Protein AF-A0A815LJB9-F1 (afdb_monomer_lite)

Organism: NCBI:txid392033

Sequence (176 aa):
MLHWKLVLTTIIFSIFFIPSNINAQNEKNELIEKLIKEARELNLKIDESNIVTRSIIGDGDGDGDVAAVPLITDSILNVTSEAIKKGEVYTSFQCMKTKNFNRCYRVRVTGVLETKKGLDVSLIDKDNRVIANSEMVPRGGKQIACGLTIIIGGPVRVFVDGVYIGTYDIVIMCIH

pLDDT: mean 75.59, std 17.25, range [34.06, 95.75]

Secondary structure (DSSP, 8-state):
------------------SHHHHHHHHHHHHHHHHHHHHHHTT----GGG-EEEEE--SSS-SEEEEEEES--SSEEEE-HHHHHHT--EEEEEEEESSS-EEEEEEEEEEE-TTSS-EEEEEE-TTS-EEEEEEEPPTTS-PPP-SEE---SS-EEEEETTEEEEEE---EE---

Foldseek 3Di:
DDDDDDDDPPPPPDPPPDDPPVVVVVQQVVQLVQQVVVCVVVVQDFDSVLWDKDWWPADPQHIWMKIKTFSDPDLEAEEEPVCLCVQNAWTMKMAIDTNVGGAIWTKTFNAQDPVLQWTKIFTAGPVRDTQDIFIFGAPPDDADDHGAWDARSDWHFYDYPNHTSHTGGTHGGHDD

Radius of gyration: 22.54 Å; chains: 1; bounding box: 75×59×59 Å

Structure (mmCIF, N/CA/C/O backbone):
data_AF-A0A815LJB9-F1
#
_entry.id   AF-A0A815LJB9-F1
#
loop_
_atom_site.group_PDB
_atom_site.id
_atom_site.type_symbol
_atom_site.label_atom_id
_atom_site.label_alt_id
_atom_site.label_comp_id
_atom_site.label_asym_id
_atom_site.label_entity_id
_atom_site.label_seq_id
_atom_site.pdbx_PDB_ins_code
_atom_site.Cartn_x
_atom_site.Cartn_y
_atom_site.Cartn_z
_atom_site.occupancy
_atom_site.B_iso_or_equiv
_atom_site.auth_seq_id
_atom_site.auth_comp_id
_atom_site.auth_asym_id
_atom_site.auth_atom_id
_atom_site.pdbx_PDB_model_num
ATOM 1 N N . MET A 1 1 ? 54.842 -45.120 -42.593 1.00 40.38 1 MET A N 1
ATOM 2 C CA . MET A 1 1 ? 54.916 -44.124 -41.501 1.00 40.38 1 MET A CA 1
ATOM 3 C C . MET A 1 1 ? 53.584 -43.396 -41.454 1.00 40.38 1 MET A C 1
ATOM 5 O O . MET A 1 1 ? 53.289 -42.621 -42.350 1.00 40.38 1 MET A O 1
ATOM 9 N N . LEU A 1 2 ? 52.736 -43.768 -40.494 1.00 34.06 2 LEU A N 1
ATOM 10 C CA . LEU A 1 2 ? 51.372 -43.263 -40.330 1.00 34.06 2 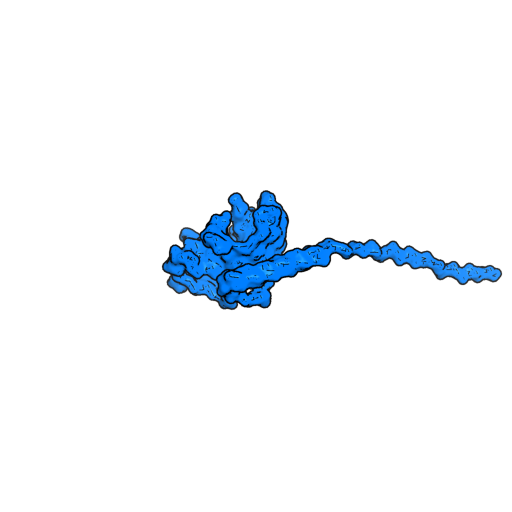LEU A CA 1
ATOM 11 C C . LEU A 1 2 ? 51.435 -41.989 -39.474 1.00 34.06 2 LEU A C 1
ATOM 13 O O . LEU A 1 2 ? 51.786 -42.058 -38.298 1.00 34.06 2 LEU A O 1
ATOM 17 N N . HIS A 1 3 ? 51.144 -40.826 -40.052 1.00 38.59 3 HIS A N 1
ATOM 18 C CA . HIS A 1 3 ? 51.026 -39.587 -39.288 1.00 38.59 3 HIS A CA 1
ATOM 19 C C . HIS A 1 3 ? 49.618 -39.465 -38.703 1.00 38.59 3 HIS A C 1
ATOM 21 O O . HIS A 1 3 ? 48.675 -39.049 -39.366 1.00 38.59 3 HIS A O 1
ATOM 27 N N . TRP A 1 4 ? 49.498 -39.813 -37.424 1.00 39.41 4 TRP A N 1
ATOM 28 C CA . TRP A 1 4 ? 48.447 -39.302 -36.554 1.00 39.41 4 TRP A CA 1
ATOM 29 C C . TRP A 1 4 ? 48.706 -37.821 -36.268 1.00 39.41 4 TRP A C 1
ATOM 31 O O . TRP A 1 4 ? 49.656 -37.488 -35.562 1.00 39.41 4 TRP A O 1
ATOM 41 N N . LYS A 1 5 ? 47.841 -36.938 -36.768 1.00 41.03 5 LYS A N 1
ATOM 42 C CA . LYS A 1 5 ? 47.537 -35.655 -36.119 1.00 41.03 5 LYS A CA 1
ATOM 43 C C . LYS A 1 5 ? 46.043 -35.398 -36.234 1.00 41.03 5 LYS A C 1
ATOM 45 O O . LYS A 1 5 ? 45.545 -34.859 -37.213 1.00 41.03 5 LYS A O 1
ATOM 50 N N . LEU A 1 6 ? 45.353 -35.861 -35.204 1.00 41.53 6 LEU A N 1
ATOM 51 C CA . LEU A 1 6 ? 43.941 -35.661 -34.949 1.00 41.53 6 LEU A CA 1
ATOM 52 C C . LEU A 1 6 ? 43.849 -34.452 -34.016 1.00 41.53 6 LEU A C 1
ATOM 54 O O . LEU A 1 6 ? 43.982 -34.602 -32.809 1.00 41.53 6 LEU A O 1
ATOM 58 N N . VAL A 1 7 ? 43.735 -33.245 -34.571 1.00 46.88 7 VAL A N 1
ATOM 59 C CA . VAL A 1 7 ? 43.431 -32.037 -33.790 1.00 46.88 7 VAL A CA 1
ATOM 60 C C . VAL A 1 7 ? 42.629 -31.085 -34.669 1.00 46.88 7 VAL A C 1
ATOM 62 O O . VAL A 1 7 ? 43.205 -30.392 -35.496 1.00 46.88 7 VAL A O 1
ATOM 65 N N . LEU A 1 8 ? 41.307 -31.084 -34.503 1.00 35.25 8 LEU A N 1
ATOM 66 C CA . LEU A 1 8 ? 40.484 -29.874 -34.384 1.00 35.25 8 LEU A CA 1
ATOM 67 C C . LEU A 1 8 ? 39.027 -30.308 -34.156 1.00 35.25 8 LEU A C 1
ATOM 69 O O . LEU A 1 8 ? 38.214 -30.385 -35.072 1.00 35.25 8 LEU A O 1
ATOM 73 N N . THR A 1 9 ? 38.674 -30.613 -32.910 1.00 44.28 9 THR A N 1
ATOM 74 C CA . THR A 1 9 ? 37.280 -30.476 -32.481 1.00 44.28 9 THR A CA 1
ATOM 75 C C . THR A 1 9 ? 37.025 -28.991 -32.276 1.00 44.28 9 THR A C 1
ATOM 77 O O . THR A 1 9 ? 37.249 -28.453 -31.192 1.00 44.28 9 THR A O 1
ATOM 80 N N . THR A 1 10 ? 36.596 -28.312 -33.334 1.00 43.50 10 THR A N 1
ATOM 81 C CA . THR A 1 10 ? 36.023 -26.970 -33.234 1.00 43.50 10 THR A CA 1
ATOM 82 C C . THR A 1 10 ? 34.656 -27.098 -32.568 1.00 43.50 10 THR A C 1
ATOM 84 O O . THR A 1 10 ? 33.635 -27.229 -33.236 1.00 43.50 10 THR A O 1
ATOM 87 N N . ILE A 1 11 ? 34.626 -27.098 -31.235 1.00 50.44 11 ILE A N 1
ATOM 88 C CA . ILE A 1 11 ? 33.413 -26.774 -30.484 1.00 50.44 11 ILE A CA 1
ATOM 89 C C . ILE A 1 11 ? 33.396 -25.251 -30.370 1.00 50.44 11 ILE A C 1
ATOM 91 O O . ILE A 1 11 ? 33.974 -24.680 -29.452 1.00 50.44 11 ILE A O 1
ATOM 95 N N . ILE A 1 12 ? 32.755 -24.584 -31.329 1.00 43.66 12 ILE A N 1
ATOM 96 C CA . ILE A 1 12 ? 32.251 -23.224 -31.122 1.00 43.66 12 ILE A CA 1
ATOM 97 C C . ILE A 1 12 ? 30.750 -23.385 -30.917 1.00 43.66 12 ILE A C 1
ATOM 99 O O . ILE A 1 12 ? 29.957 -23.295 -31.847 1.00 43.66 12 ILE A O 1
ATOM 103 N N . PHE A 1 13 ? 30.375 -23.709 -29.683 1.00 41.84 13 PHE A N 1
ATOM 104 C CA . PHE A 1 13 ? 28.995 -23.625 -29.226 1.00 41.84 13 PHE A CA 1
ATOM 105 C C . PHE A 1 13 ? 28.978 -22.802 -27.944 1.00 41.84 13 PHE A C 1
ATOM 107 O O . PHE A 1 13 ? 28.969 -23.312 -26.831 1.00 41.84 13 PHE A O 1
ATOM 114 N N . SER A 1 14 ? 29.020 -21.491 -28.123 1.00 38.34 14 SER A N 1
ATOM 115 C CA . SER A 1 14 ? 28.612 -20.532 -27.106 1.00 38.34 14 SER A CA 1
ATOM 116 C C . SER A 1 14 ? 28.068 -19.315 -27.833 1.00 38.34 14 SER A C 1
ATOM 118 O O . SER A 1 14 ? 28.682 -18.255 -27.917 1.00 38.34 14 SER A O 1
ATOM 120 N N . ILE A 1 15 ? 26.870 -19.496 -28.396 1.00 45.38 15 ILE A N 1
ATOM 121 C CA . ILE A 1 15 ? 25.963 -18.373 -28.598 1.00 45.38 15 ILE A CA 1
ATOM 122 C C . ILE A 1 15 ? 25.769 -17.789 -27.198 1.00 45.38 15 ILE A C 1
ATOM 124 O O . ILE A 1 15 ? 25.078 -18.375 -26.364 1.00 45.38 15 ILE A O 1
ATOM 128 N N . PHE A 1 16 ? 26.454 -16.686 -26.910 1.00 40.50 16 PHE A N 1
ATOM 129 C CA . PHE A 1 16 ? 26.188 -15.866 -25.741 1.00 40.50 16 PHE A CA 1
ATOM 130 C C . PHE A 1 16 ? 24.779 -15.287 -25.903 1.00 40.50 16 PHE A C 1
ATOM 132 O O . PHE A 1 16 ? 24.585 -14.182 -26.400 1.00 40.50 16 PHE A O 1
ATOM 139 N N . PHE A 1 17 ? 23.773 -16.051 -25.483 1.00 42.41 17 PHE A N 1
ATOM 140 C CA . PHE A 1 17 ? 22.464 -15.524 -25.128 1.00 42.41 17 PHE A CA 1
ATOM 141 C C . PHE A 1 17 ? 22.607 -14.746 -23.817 1.00 42.41 17 PHE A C 1
ATOM 143 O O . PHE A 1 17 ? 22.242 -15.227 -22.749 1.00 42.41 17 PHE A O 1
ATOM 150 N N . ILE A 1 18 ? 23.189 -13.550 -23.878 1.00 54.38 18 ILE A N 1
ATOM 151 C CA . ILE A 1 18 ? 23.146 -12.594 -22.770 1.00 54.38 18 ILE A CA 1
ATOM 152 C C . ILE A 1 18 ? 22.875 -11.210 -23.362 1.00 54.38 18 ILE A C 1
ATOM 154 O O . ILE A 1 18 ? 23.813 -10.520 -23.752 1.00 54.38 18 ILE A O 1
ATOM 158 N N . PRO A 1 19 ? 21.596 -10.816 -23.509 1.00 43.97 19 PRO A N 1
ATOM 159 C CA . PRO A 1 19 ? 21.298 -9.430 -23.134 1.00 43.97 19 PRO A CA 1
ATOM 160 C C . PRO A 1 19 ? 19.900 -9.176 -22.545 1.00 43.97 19 PRO A C 1
ATOM 162 O O . PRO A 1 19 ? 19.606 -8.041 -22.194 1.00 43.97 19 PRO A O 1
ATOM 165 N N . SER A 1 20 ? 19.020 -10.169 -22.403 1.00 52.38 20 SER A N 1
ATOM 166 C CA . SER A 1 20 ? 17.655 -9.920 -21.903 1.00 52.38 20 SER A CA 1
ATOM 167 C C . SER A 1 20 ? 17.581 -9.816 -20.376 1.00 52.38 20 SER A C 1
ATOM 169 O O . SER A 1 20 ? 16.878 -8.960 -19.846 1.00 52.38 20 SER A O 1
ATOM 171 N N . ASN A 1 21 ? 18.344 -10.641 -19.653 1.00 56.12 21 ASN A N 1
ATOM 172 C CA . ASN A 1 21 ? 18.232 -10.730 -18.193 1.00 56.12 21 ASN A CA 1
ATOM 173 C C . ASN A 1 21 ? 18.886 -9.542 -17.452 1.00 56.12 21 ASN A C 1
ATOM 175 O O . ASN A 1 21 ? 18.373 -9.082 -16.437 1.00 56.12 21 ASN A O 1
ATOM 179 N N . ILE A 1 22 ? 19.988 -8.996 -17.987 1.00 62.00 22 ILE A N 1
ATOM 180 C CA . ILE A 1 22 ? 20.652 -7.803 -17.422 1.00 62.00 22 ILE A CA 1
ATOM 181 C C . ILE A 1 22 ? 19.742 -6.575 -17.555 1.00 62.00 22 ILE A C 1
ATOM 183 O O . ILE A 1 22 ? 19.630 -5.788 -16.620 1.00 62.00 22 ILE A O 1
ATOM 187 N N . ASN A 1 23 ? 19.052 -6.442 -18.691 1.00 61.94 23 ASN A N 1
ATOM 188 C CA . ASN A 1 23 ? 18.161 -5.313 -18.932 1.00 61.94 23 ASN A CA 1
ATOM 189 C C . ASN A 1 23 ? 16.960 -5.326 -17.970 1.00 61.94 23 ASN A C 1
ATOM 191 O O . ASN A 1 23 ? 16.685 -4.321 -17.326 1.00 61.94 23 ASN A O 1
ATOM 195 N N . ALA A 1 24 ? 16.327 -6.489 -17.780 1.00 65.06 24 ALA A N 1
ATOM 196 C CA . ALA A 1 24 ? 15.204 -6.639 -16.852 1.00 65.06 24 ALA A CA 1
ATOM 197 C C . ALA A 1 24 ? 15.591 -6.371 -15.382 1.00 65.06 24 ALA A C 1
ATOM 199 O O . ALA A 1 24 ? 14.804 -5.813 -14.619 1.00 65.06 24 ALA A O 1
ATOM 200 N N . GLN A 1 25 ? 16.807 -6.744 -14.965 1.00 73.38 25 GLN A N 1
ATOM 201 C CA . GLN A 1 25 ? 17.292 -6.442 -13.615 1.00 73.38 25 GLN A CA 1
ATOM 202 C C . GLN A 1 25 ? 17.564 -4.944 -13.425 1.00 73.38 25 GLN A C 1
ATOM 204 O O . GLN A 1 25 ? 17.230 -4.391 -12.376 1.00 73.38 25 GLN A O 1
ATOM 209 N N . ASN A 1 26 ? 18.134 -4.282 -14.434 1.00 79.56 26 ASN A N 1
ATOM 210 C CA . ASN A 1 26 ? 18.389 -2.844 -14.393 1.00 79.56 26 ASN A CA 1
ATOM 211 C C . ASN A 1 26 ? 17.084 -2.048 -14.290 1.00 79.56 26 ASN A C 1
ATOM 213 O O . ASN A 1 26 ? 16.983 -1.161 -13.450 1.00 79.56 26 ASN A O 1
ATOM 217 N N . GLU A 1 27 ? 16.055 -2.419 -15.053 1.00 79.00 27 GLU A N 1
ATOM 218 C CA . GLU A 1 27 ? 14.748 -1.754 -14.989 1.00 79.00 27 GLU A CA 1
ATOM 219 C C . GLU A 1 27 ? 14.078 -1.892 -13.617 1.00 79.00 27 GLU A C 1
ATOM 221 O O . GLU A 1 27 ? 13.480 -0.938 -13.112 1.00 79.00 27 GLU A O 1
ATOM 226 N N . LYS A 1 28 ? 14.219 -3.055 -12.969 1.00 82.06 28 LYS A N 1
ATOM 227 C CA . LYS A 1 28 ? 13.732 -3.259 -11.599 1.00 82.06 28 LYS A CA 1
ATOM 228 C C . LYS A 1 28 ? 14.497 -2.413 -10.588 1.00 82.06 28 LYS A C 1
ATOM 230 O O . LYS A 1 28 ? 13.874 -1.845 -9.694 1.00 82.06 28 LYS A O 1
ATOM 235 N N . ASN A 1 29 ? 15.815 -2.293 -10.739 1.00 88.31 29 ASN A N 1
ATOM 236 C CA . ASN A 1 29 ? 16.636 -1.447 -9.875 1.00 88.31 29 ASN A CA 1
ATOM 237 C C . ASN A 1 29 ? 16.265 0.037 -10.029 1.00 88.31 29 ASN A C 1
ATOM 239 O O . ASN A 1 29 ? 16.044 0.708 -9.025 1.00 88.31 29 ASN A O 1
ATOM 243 N N . GLU A 1 30 ? 16.093 0.529 -11.259 1.00 90.75 30 GLU A N 1
ATOM 244 C CA . GLU A 1 30 ? 15.632 1.902 -11.524 1.00 90.75 30 GLU A CA 1
ATOM 245 C C . GLU A 1 30 ? 14.276 2.189 -10.862 1.00 90.75 30 GLU A C 1
ATOM 247 O O . GLU A 1 30 ? 14.049 3.268 -10.307 1.00 90.75 30 GLU A O 1
ATOM 252 N N . LEU A 1 31 ? 13.358 1.217 -10.892 1.00 90.62 31 LEU A N 1
ATOM 253 C CA . LEU A 1 31 ? 12.043 1.358 -10.275 1.00 90.62 31 LEU A CA 1
ATOM 254 C C . LEU A 1 31 ? 12.118 1.393 -8.740 1.00 90.62 31 LEU A C 1
ATOM 256 O O . LEU A 1 31 ? 11.383 2.159 -8.113 1.00 90.62 31 LEU A O 1
ATOM 260 N N . ILE A 1 32 ? 13.020 0.610 -8.140 1.00 93.12 32 ILE A N 1
ATOM 261 C CA . ILE A 1 32 ? 13.311 0.640 -6.699 1.00 93.12 32 ILE A CA 1
ATOM 262 C C . ILE A 1 32 ? 13.912 1.992 -6.299 1.00 93.12 32 ILE A C 1
ATOM 264 O O . ILE A 1 32 ? 13.443 2.613 -5.346 1.00 93.12 32 ILE A O 1
ATOM 268 N N . GLU A 1 33 ? 14.906 2.486 -7.037 1.00 95.06 33 GLU A N 1
ATOM 269 C CA . GLU A 1 33 ? 15.525 3.790 -6.774 1.00 95.06 33 GLU A CA 1
ATOM 270 C C . GLU A 1 33 ? 14.497 4.921 -6.850 1.00 95.06 33 GLU A C 1
ATOM 272 O O . GLU A 1 33 ? 14.445 5.787 -5.970 1.00 95.06 33 GLU A O 1
ATOM 277 N N . LYS A 1 34 ? 13.622 4.883 -7.861 1.00 94.25 34 LYS A N 1
ATOM 278 C CA . LYS A 1 34 ? 12.504 5.820 -7.989 1.00 94.25 34 LYS A CA 1
ATOM 279 C C . LYS A 1 34 ? 11.557 5.741 -6.792 1.00 94.25 34 LYS A C 1
ATOM 281 O O . LYS A 1 34 ? 11.168 6.785 -6.274 1.00 94.25 34 LYS A O 1
ATOM 286 N N . LEU A 1 35 ? 11.222 4.536 -6.329 1.00 93.75 35 LEU A N 1
ATOM 287 C CA . LEU A 1 35 ? 10.381 4.333 -5.148 1.00 93.75 35 LEU A CA 1
ATOM 288 C C . LEU A 1 35 ? 10.986 4.941 -3.893 1.00 93.75 35 LEU A C 1
ATOM 290 O O . LEU A 1 35 ? 10.302 5.677 -3.185 1.00 93.75 35 LEU A O 1
ATOM 294 N N . ILE A 1 36 ? 12.265 4.685 -3.640 1.00 95.31 36 ILE A N 1
ATOM 295 C CA . ILE A 1 36 ? 12.965 5.225 -2.474 1.00 95.31 36 ILE A CA 1
ATOM 296 C C . ILE A 1 36 ? 13.011 6.753 -2.547 1.00 95.31 36 ILE A C 1
ATOM 298 O O . ILE A 1 36 ? 12.739 7.435 -1.557 1.00 95.31 36 ILE A O 1
ATOM 302 N N . LYS A 1 37 ? 13.317 7.304 -3.725 1.00 95.56 37 LYS A N 1
ATOM 303 C CA . LYS A 1 37 ? 13.370 8.750 -3.943 1.00 95.56 37 LYS A CA 1
ATOM 304 C C . LYS A 1 37 ? 12.019 9.417 -3.670 1.00 95.56 37 LYS A C 1
ATOM 306 O O . LYS A 1 37 ? 11.955 10.352 -2.878 1.00 95.56 37 LYS A O 1
ATOM 311 N N . GLU A 1 38 ? 10.946 8.922 -4.278 1.00 95.12 38 GLU A N 1
ATOM 312 C CA . GLU A 1 38 ? 9.602 9.503 -4.145 1.00 95.12 38 GLU A CA 1
ATOM 313 C C . GLU A 1 38 ? 9.043 9.325 -2.725 1.00 95.12 38 GLU A C 1
ATOM 315 O O . GLU A 1 38 ? 8.406 10.230 -2.187 1.00 95.12 38 GLU A O 1
ATOM 320 N N . ALA A 1 39 ? 9.339 8.201 -2.061 1.00 93.38 39 ALA A N 1
ATOM 321 C CA . ALA A 1 39 ? 8.984 8.008 -0.657 1.00 93.38 39 ALA A CA 1
ATOM 322 C C . ALA A 1 39 ? 9.636 9.071 0.240 1.00 93.38 39 ALA A C 1
ATOM 324 O O . ALA A 1 39 ? 8.968 9.637 1.106 1.00 93.38 39 ALA A O 1
ATOM 325 N N . ARG A 1 40 ? 10.916 9.391 0.002 1.00 93.81 40 ARG A N 1
ATOM 326 C CA . ARG A 1 40 ? 11.639 10.446 0.731 1.00 93.81 40 ARG A CA 1
ATOM 327 C C . ARG A 1 40 ? 11.063 11.833 0.454 1.00 93.81 40 ARG A C 1
ATOM 329 O O . ARG A 1 40 ? 10.875 12.592 1.398 1.00 93.81 40 ARG A O 1
ATOM 336 N N . GLU A 1 41 ? 10.735 12.150 -0.799 1.00 94.12 41 GLU A N 1
ATOM 337 C CA . GLU A 1 41 ? 10.087 13.423 -1.164 1.00 94.12 41 GLU A CA 1
ATOM 338 C C . GLU A 1 41 ? 8.726 13.604 -0.467 1.00 94.12 41 GLU A C 1
ATOM 340 O O . GLU A 1 41 ? 8.362 14.714 -0.081 1.00 94.12 41 GLU A O 1
ATOM 345 N N . LEU A 1 42 ? 8.005 12.505 -0.231 1.00 90.81 42 LEU A N 1
ATOM 346 C CA . LEU A 1 42 ? 6.742 12.480 0.509 1.00 90.81 42 LEU A CA 1
ATOM 347 C C . LEU A 1 42 ? 6.909 12.339 2.035 1.00 90.81 42 LEU A C 1
ATOM 349 O O . LEU A 1 42 ? 5.907 12.221 2.741 1.00 90.81 42 LEU A O 1
ATOM 353 N N . ASN A 1 43 ? 8.139 12.354 2.562 1.00 92.50 43 ASN A N 1
ATOM 354 C CA . ASN A 1 43 ? 8.461 12.111 3.976 1.00 92.50 43 ASN A CA 1
ATOM 355 C C . ASN A 1 43 ? 7.894 10.786 4.531 1.00 92.50 43 ASN A C 1
ATOM 357 O O . ASN A 1 43 ? 7.578 10.677 5.719 1.00 92.50 43 ASN A O 1
ATOM 361 N N . LEU A 1 44 ? 7.762 9.763 3.684 1.00 90.25 44 LEU A N 1
ATOM 362 C CA . LEU A 1 44 ? 7.328 8.433 4.093 1.00 90.25 44 LEU A CA 1
ATOM 363 C C . LEU A 1 44 ? 8.499 7.680 4.729 1.00 90.25 44 LEU A C 1
ATOM 365 O O . LEU A 1 44 ? 9.577 7.560 4.146 1.00 90.25 44 LEU A O 1
ATOM 369 N N . LYS A 1 45 ? 8.273 7.130 5.923 1.00 89.62 45 LYS A N 1
ATOM 370 C CA . LYS A 1 45 ? 9.202 6.180 6.539 1.00 89.62 45 LYS A CA 1
ATOM 371 C C . LYS A 1 45 ? 8.965 4.811 5.914 1.00 89.62 45 LYS A C 1
ATOM 373 O O . LYS A 1 45 ? 7.899 4.234 6.109 1.00 89.62 45 LYS A O 1
ATOM 378 N N . ILE A 1 46 ? 9.946 4.320 5.166 1.00 89.00 46 ILE A N 1
ATOM 379 C CA . ILE A 1 46 ? 9.901 3.009 4.518 1.00 89.00 46 ILE A CA 1
ATOM 380 C C . ILE A 1 46 ? 11.061 2.147 5.013 1.00 89.00 46 ILE A C 1
ATOM 382 O O . ILE A 1 46 ? 12.137 2.667 5.307 1.00 89.00 46 ILE A O 1
ATOM 386 N N . ASP A 1 47 ? 10.841 0.838 5.095 1.00 89.19 47 ASP A N 1
ATOM 387 C CA . ASP A 1 47 ? 11.907 -0.139 5.304 1.00 89.19 47 ASP A CA 1
ATOM 388 C C . ASP A 1 47 ? 12.330 -0.696 3.942 1.00 89.19 47 ASP A C 1
ATOM 390 O O . ASP A 1 47 ? 11.603 -1.472 3.319 1.00 89.19 47 ASP A O 1
ATOM 394 N N . GLU A 1 48 ? 13.502 -0.269 3.467 1.00 88.81 48 GLU A N 1
ATOM 395 C CA . GLU A 1 48 ? 14.023 -0.647 2.151 1.00 88.81 48 GLU A CA 1
ATOM 396 C C . GLU A 1 48 ? 14.249 -2.169 2.026 1.00 88.81 48 GLU A C 1
ATOM 398 O O . GLU A 1 48 ? 14.188 -2.707 0.921 1.00 88.81 48 GLU A O 1
ATOM 403 N N . SER A 1 49 ? 14.425 -2.890 3.144 1.00 87.25 49 SER A N 1
ATOM 404 C CA . SER A 1 49 ? 14.577 -4.354 3.142 1.00 87.25 49 SER A CA 1
ATOM 405 C C . SER A 1 49 ? 13.282 -5.106 2.813 1.00 87.25 49 SER A C 1
ATOM 407 O O . SER A 1 49 ? 13.332 -6.260 2.387 1.00 87.25 49 SER A O 1
ATOM 409 N N . ASN A 1 50 ? 12.132 -4.436 2.936 1.00 85.00 50 ASN A N 1
ATOM 410 C CA . ASN A 1 50 ? 10.808 -4.982 2.631 1.00 85.00 50 ASN A CA 1
ATOM 411 C C . ASN A 1 50 ? 10.303 -4.584 1.237 1.00 85.00 50 ASN A C 1
ATOM 413 O O . ASN A 1 50 ? 9.131 -4.808 0.919 1.00 85.00 50 ASN A O 1
ATOM 417 N N . ILE A 1 51 ? 11.152 -3.976 0.401 1.00 86.56 51 ILE A N 1
ATOM 418 C CA . ILE A 1 51 ? 10.785 -3.649 -0.976 1.00 86.56 51 ILE A CA 1
ATOM 419 C C . ILE A 1 51 ? 10.629 -4.945 -1.776 1.00 86.56 51 ILE A C 1
ATOM 421 O O . ILE A 1 51 ? 11.532 -5.776 -1.859 1.00 86.56 51 ILE A O 1
ATOM 425 N N . VAL A 1 52 ? 9.474 -5.094 -2.416 1.00 84.31 52 VAL A N 1
ATOM 426 C CA . VAL A 1 52 ? 9.155 -6.218 -3.293 1.00 84.31 52 VAL A CA 1
ATOM 427 C C . VAL A 1 52 ? 8.986 -5.703 -4.712 1.00 84.31 52 VAL A C 1
ATOM 429 O O . VAL A 1 52 ? 8.310 -4.701 -4.941 1.00 84.31 52 VAL A O 1
ATOM 432 N N . THR A 1 53 ? 9.552 -6.424 -5.679 1.00 82.56 53 THR A N 1
ATOM 433 C CA . THR A 1 53 ? 9.283 -6.198 -7.100 1.00 82.56 53 THR A CA 1
ATOM 434 C C . THR A 1 53 ? 8.506 -7.364 -7.699 1.00 82.56 53 THR A C 1
ATOM 436 O O . THR A 1 53 ? 8.755 -8.537 -7.394 1.00 82.56 53 THR A O 1
ATOM 439 N N . ARG A 1 54 ? 7.538 -7.056 -8.560 1.00 78.19 54 ARG A N 1
ATOM 440 C CA . ARG A 1 54 ? 6.819 -8.044 -9.374 1.00 78.19 54 ARG A CA 1
ATOM 441 C C . ARG A 1 54 ? 6.602 -7.491 -10.766 1.00 78.19 54 ARG A C 1
ATOM 443 O O . ARG A 1 54 ? 6.443 -6.288 -10.940 1.00 78.19 54 ARG A O 1
ATOM 450 N N . SER A 1 55 ? 6.530 -8.402 -11.720 1.00 75.75 55 SER A N 1
ATOM 451 C CA . SER A 1 55 ? 6.059 -8.071 -13.054 1.00 75.75 55 SER A CA 1
ATOM 452 C C . SER A 1 55 ? 4.531 -8.128 -13.061 1.00 75.75 55 SER A C 1
ATOM 454 O O . SER A 1 55 ? 3.928 -9.023 -12.461 1.00 75.75 55 SER A O 1
ATOM 456 N N . ILE A 1 56 ? 3.918 -7.125 -13.673 1.00 70.31 56 ILE A N 1
ATOM 457 C CA . ILE A 1 56 ? 2.485 -7.029 -13.915 1.00 70.31 56 ILE A CA 1
ATOM 458 C C . ILE A 1 56 ? 2.237 -7.679 -15.269 1.00 70.31 56 ILE A C 1
ATOM 460 O O . ILE A 1 56 ? 2.861 -7.294 -16.256 1.00 70.31 56 ILE A O 1
ATOM 464 N N . ILE A 1 57 ? 1.337 -8.655 -15.293 1.00 63.28 57 ILE A N 1
ATOM 465 C CA . ILE A 1 57 ? 0.803 -9.217 -16.531 1.00 63.28 57 ILE A CA 1
ATOM 466 C C . ILE A 1 57 ? -0.585 -8.613 -16.664 1.00 63.28 57 ILE A C 1
ATOM 468 O O . ILE A 1 57 ? -1.459 -8.907 -15.845 1.00 63.28 57 ILE A O 1
ATOM 472 N N . GLY A 1 58 ? -0.742 -7.696 -17.612 1.00 57.28 58 GLY A N 1
ATOM 473 C CA . GLY A 1 58 ? -1.946 -6.888 -17.733 1.00 57.28 58 GLY A CA 1
ATOM 474 C C . GLY A 1 58 ? -2.669 -7.100 -19.054 1.00 57.28 58 GLY A C 1
ATOM 475 O O . GLY A 1 58 ? -2.043 -7.092 -20.109 1.00 57.28 58 GLY A O 1
ATOM 476 N N . ASP A 1 59 ? -3.998 -7.197 -19.004 1.00 53.66 59 ASP A N 1
ATOM 477 C CA . ASP A 1 59 ? -4.835 -6.947 -20.177 1.00 53.66 59 ASP A CA 1
ATOM 478 C C . ASP A 1 59 ? -5.004 -5.421 -20.342 1.00 53.66 59 ASP A C 1
ATOM 480 O O . ASP A 1 59 ? -5.300 -4.713 -19.380 1.00 53.66 59 ASP A O 1
ATOM 484 N N . GLY A 1 60 ? -4.802 -4.885 -21.551 1.00 60.03 60 GLY A N 1
ATOM 485 C CA . GLY A 1 60 ? -5.016 -3.460 -21.860 1.00 60.03 60 GLY A CA 1
ATOM 486 C C . GLY A 1 60 ? -3.813 -2.543 -21.594 1.00 60.03 60 GLY A C 1
ATOM 487 O O . GLY A 1 60 ? -3.112 -2.176 -22.540 1.00 60.03 60 GLY A O 1
ATOM 488 N N . ASP A 1 61 ? -3.566 -2.168 -20.332 1.00 54.91 61 ASP A N 1
ATOM 489 C CA . ASP A 1 61 ? -2.508 -1.210 -19.922 1.00 54.91 61 ASP A CA 1
ATOM 490 C C . ASP A 1 61 ? -1.069 -1.715 -20.151 1.00 54.91 61 ASP A C 1
ATOM 492 O O . ASP A 1 61 ? -0.097 -0.952 -20.040 1.00 54.91 61 ASP A O 1
ATOM 496 N N . GLY A 1 62 ? -0.962 -2.983 -20.553 1.00 60.81 62 GLY A N 1
ATOM 497 C CA . GLY A 1 62 ? 0.252 -3.659 -20.977 1.00 60.81 62 GLY A CA 1
ATOM 498 C C . GLY A 1 62 ? 1.052 -4.247 -19.823 1.00 60.81 62 GLY A C 1
ATOM 499 O O . GLY A 1 62 ? 0.862 -3.907 -18.655 1.00 60.81 62 GLY A O 1
ATOM 500 N N . ASP A 1 63 ? 1.980 -5.123 -20.190 1.00 73.75 63 ASP A N 1
ATOM 501 C CA . ASP A 1 63 ? 2.959 -5.676 -19.265 1.00 73.75 63 ASP A CA 1
ATOM 502 C C . ASP A 1 63 ? 3.838 -4.566 -18.678 1.00 73.75 63 ASP A C 1
ATOM 504 O O . ASP A 1 63 ? 4.117 -3.538 -19.310 1.00 73.75 63 ASP A O 1
ATOM 508 N N . GLY A 1 64 ? 4.295 -4.779 -17.452 1.00 78.81 64 GLY A N 1
ATOM 509 C CA . GLY A 1 64 ? 5.170 -3.832 -16.782 1.00 78.81 64 GLY A CA 1
ATOM 510 C C . GLY A 1 64 ? 5.751 -4.382 -15.496 1.00 78.81 64 GLY A C 1
ATOM 511 O O . GLY A 1 64 ? 5.633 -5.568 -15.195 1.00 78.81 64 GLY A O 1
ATOM 512 N N . ASP A 1 65 ? 6.346 -3.501 -14.705 1.00 83.38 65 ASP A N 1
ATOM 513 C CA . ASP A 1 6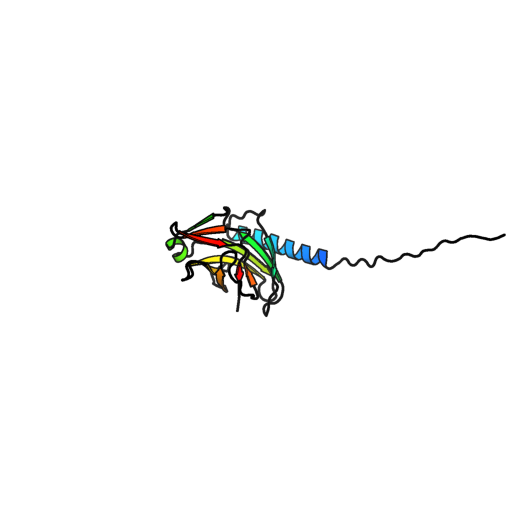5 ? 6.871 -3.842 -13.388 1.00 83.38 65 ASP A CA 1
ATOM 514 C C . ASP A 1 65 ? 6.311 -2.908 -12.317 1.00 83.38 65 ASP A C 1
ATOM 516 O O . ASP A 1 65 ? 6.028 -1.727 -12.543 1.00 83.38 65 ASP A O 1
ATOM 520 N N . VAL A 1 66 ? 6.168 -3.462 -11.119 1.00 84.31 66 VAL A N 1
ATOM 521 C CA . VAL A 1 66 ? 5.854 -2.737 -9.895 1.00 84.31 66 VAL A CA 1
ATOM 522 C C . VAL A 1 66 ? 6.960 -2.977 -8.878 1.00 84.31 66 VAL A C 1
ATOM 524 O O . VAL A 1 66 ? 7.384 -4.113 -8.659 1.00 84.31 66 VAL A O 1
ATOM 527 N N . ALA A 1 67 ? 7.408 -1.902 -8.240 1.00 88.38 67 ALA A N 1
ATOM 528 C CA . ALA A 1 67 ? 8.135 -1.944 -6.981 1.00 88.38 67 ALA A CA 1
ATOM 529 C C . ALA A 1 67 ? 7.194 -1.428 -5.897 1.00 88.38 67 ALA A C 1
ATOM 531 O O . ALA A 1 67 ? 6.510 -0.426 -6.100 1.00 88.38 67 ALA A O 1
ATOM 532 N N . ALA A 1 68 ? 7.137 -2.097 -4.757 1.00 87.31 68 ALA A N 1
ATOM 533 C CA . ALA A 1 68 ? 6.256 -1.720 -3.665 1.00 87.31 68 ALA A CA 1
ATOM 534 C C . ALA A 1 68 ? 6.936 -1.940 -2.323 1.00 87.31 68 ALA A C 1
ATOM 536 O O . ALA A 1 68 ? 7.720 -2.872 -2.160 1.00 87.31 68 ALA A O 1
ATOM 537 N N . VAL A 1 69 ? 6.580 -1.110 -1.352 1.00 87.25 69 VAL A N 1
ATOM 538 C CA . VAL A 1 69 ? 6.990 -1.254 0.039 1.00 87.25 69 VAL A CA 1
ATOM 539 C C . VAL A 1 69 ? 5.757 -1.157 0.937 1.00 87.25 69 VAL A C 1
ATOM 541 O O . VAL A 1 69 ? 4.931 -0.254 0.753 1.00 87.25 69 VAL A O 1
ATOM 544 N N . PRO A 1 70 ? 5.569 -2.088 1.886 1.00 86.62 70 PRO A N 1
ATOM 545 C CA . PRO A 1 70 ? 4.526 -1.937 2.886 1.00 86.62 70 PRO A CA 1
ATOM 546 C C . PRO A 1 70 ? 4.839 -0.723 3.771 1.00 86.62 70 PRO A C 1
ATOM 548 O O . PRO A 1 70 ? 5.974 -0.520 4.193 1.00 86.62 70 PRO A O 1
ATOM 551 N N . LEU A 1 71 ? 3.818 0.084 4.060 1.00 86.62 71 LEU A N 1
ATOM 552 C CA . LEU A 1 71 ? 3.900 1.162 5.057 1.00 86.62 71 LEU A CA 1
ATOM 553 C C . LEU A 1 71 ? 3.529 0.664 6.459 1.00 86.62 71 LEU A C 1
ATOM 555 O O . LEU A 1 71 ? 3.676 1.379 7.446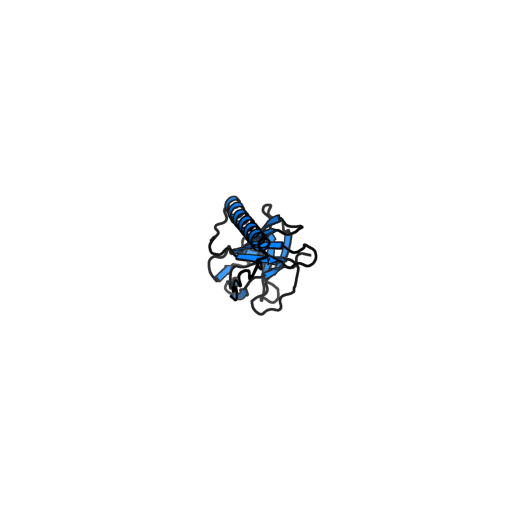 1.00 86.62 71 LEU A O 1
ATOM 559 N N . ILE A 1 72 ? 3.052 -0.577 6.535 1.00 81.25 72 ILE A N 1
ATOM 560 C CA . ILE A 1 72 ? 2.729 -1.280 7.766 1.00 81.25 72 ILE A CA 1
ATOM 561 C C . ILE A 1 72 ? 3.948 -2.129 8.117 1.00 81.25 72 ILE A C 1
ATOM 563 O O . ILE A 1 72 ? 4.292 -3.054 7.383 1.00 81.25 72 ILE A O 1
ATOM 567 N N . THR A 1 73 ? 4.616 -1.786 9.214 1.00 69.12 73 THR A N 1
ATOM 568 C CA . THR A 1 73 ? 5.856 -2.445 9.650 1.00 69.12 73 THR A CA 1
ATOM 569 C C . THR A 1 73 ? 5.602 -3.737 10.417 1.00 69.12 73 THR A C 1
ATOM 571 O O . THR A 1 73 ? 6.423 -4.647 10.382 1.00 69.12 73 THR A O 1
ATOM 574 N N . ASP A 1 74 ? 4.447 -3.840 11.073 1.00 73.31 74 ASP A N 1
ATOM 575 C CA . ASP A 1 74 ? 4.059 -5.023 11.832 1.00 73.31 74 ASP A CA 1
ATOM 576 C C . ASP A 1 74 ? 3.141 -5.920 10.994 1.00 73.31 74 ASP A C 1
ATOM 578 O O . ASP A 1 74 ? 2.328 -5.450 10.201 1.00 73.31 74 ASP A O 1
ATOM 582 N N . SER A 1 75 ? 3.159 -7.235 11.224 1.00 81.94 75 SER A N 1
ATOM 583 C CA . SER A 1 75 ? 2.191 -8.166 10.605 1.00 81.94 75 SER A CA 1
ATOM 584 C C . SER A 1 75 ? 0.749 -7.992 11.132 1.00 81.94 75 SER A C 1
ATOM 586 O O . SER A 1 75 ? -0.076 -8.908 11.035 1.00 81.94 75 SER A O 1
ATOM 588 N N . ILE A 1 76 ? 0.452 -6.849 11.755 1.00 85.81 76 ILE A N 1
ATOM 589 C CA . ILE A 1 76 ? -0.835 -6.461 12.322 1.00 85.81 76 ILE A CA 1
ATOM 590 C C . ILE A 1 76 ? -1.121 -5.008 11.931 1.00 85.81 76 ILE A C 1
ATOM 592 O O . ILE A 1 76 ? -0.347 -4.108 12.238 1.00 85.81 76 ILE A O 1
ATOM 596 N N . LEU A 1 77 ? -2.278 -4.779 11.319 1.00 87.25 77 LEU A N 1
ATOM 597 C CA . LEU A 1 77 ? -2.848 -3.462 11.081 1.00 87.25 77 LEU A CA 1
ATOM 598 C C . LEU A 1 77 ? -4.038 -3.269 12.022 1.00 87.25 77 LEU A C 1
ATOM 600 O O . LEU A 1 77 ? -5.100 -3.851 11.807 1.00 87.25 77 LEU A O 1
ATOM 604 N N . ASN A 1 78 ? -3.858 -2.448 13.054 1.00 89.56 78 ASN A N 1
ATOM 605 C CA . ASN A 1 78 ? -4.941 -2.019 13.937 1.00 89.56 78 ASN A CA 1
ATOM 606 C C . ASN A 1 78 ? -5.403 -0.628 13.508 1.00 89.56 78 ASN A C 1
ATOM 608 O O . ASN A 1 78 ? -4.636 0.329 13.601 1.00 89.56 78 ASN A O 1
ATOM 612 N N . VAL A 1 79 ? -6.642 -0.512 13.039 1.00 90.25 79 VAL A N 1
ATOM 613 C CA . VAL A 1 79 ? -7.214 0.756 12.565 1.00 90.25 79 VAL A CA 1
ATOM 614 C C . VAL A 1 79 ? -8.612 0.962 13.129 1.00 90.25 79 VAL A C 1
ATOM 616 O O . VAL A 1 79 ? -9.274 0.018 13.560 1.00 90.25 79 VAL A O 1
ATOM 619 N N . THR A 1 80 ? -9.073 2.208 13.130 1.00 93.62 80 THR A N 1
ATOM 620 C CA . THR A 1 80 ? -10.447 2.542 13.508 1.00 93.62 80 THR A CA 1
ATOM 621 C C . THR A 1 80 ? -11.269 2.878 12.274 1.00 93.62 80 THR A C 1
ATOM 623 O O . THR A 1 80 ? -10.743 3.398 11.284 1.00 93.62 80 THR A O 1
ATOM 626 N N . SER A 1 81 ? -12.581 2.650 12.339 1.00 92.38 81 SER A N 1
ATOM 627 C CA . SER A 1 81 ? -13.495 3.114 11.288 1.00 92.38 81 SER A CA 1
ATOM 628 C C . SER A 1 81 ? -13.420 4.632 11.096 1.00 92.38 81 SER A C 1
ATOM 630 O O . SER A 1 81 ? -13.648 5.133 9.998 1.00 92.38 81 SER A O 1
ATOM 632 N N . GLU A 1 82 ? -13.089 5.385 12.148 1.00 95.75 82 GLU A N 1
ATOM 633 C CA . GLU A 1 82 ? -12.906 6.836 12.074 1.00 95.75 82 GLU A CA 1
ATOM 634 C C . GLU A 1 82 ? -11.666 7.227 11.255 1.00 95.75 82 GLU A C 1
ATOM 636 O O . GLU A 1 82 ? -11.770 8.088 10.382 1.00 95.75 82 GLU A O 1
ATOM 641 N N . ALA A 1 83 ? -10.522 6.569 11.473 1.00 93.50 83 ALA A N 1
ATOM 642 C CA . ALA A 1 83 ? -9.295 6.826 10.713 1.00 93.50 83 ALA A CA 1
ATOM 643 C C . ALA A 1 83 ? -9.470 6.502 9.218 1.00 93.50 83 ALA A C 1
ATOM 645 O O . ALA A 1 83 ? -8.988 7.238 8.354 1.00 93.50 83 ALA A O 1
ATOM 646 N N . ILE A 1 84 ? -10.221 5.438 8.902 1.00 92.88 84 ILE A N 1
ATOM 647 C CA . ILE A 1 84 ? -10.586 5.097 7.518 1.00 92.88 84 ILE A CA 1
ATOM 648 C C . ILE A 1 84 ? -11.423 6.225 6.896 1.00 92.88 84 ILE A C 1
ATOM 650 O O . ILE A 1 84 ? -11.092 6.709 5.816 1.00 92.88 84 ILE A O 1
ATOM 654 N N . LYS A 1 85 ? -12.457 6.717 7.597 1.00 91.88 85 LYS A N 1
ATOM 655 C CA . LYS A 1 85 ? -13.310 7.823 7.114 1.00 91.88 85 LYS A CA 1
ATOM 656 C C . LYS A 1 85 ? -12.544 9.128 6.899 1.00 91.88 85 LYS A C 1
ATOM 658 O O . LYS A 1 85 ? -12.877 9.879 5.988 1.00 91.88 85 LYS A O 1
ATOM 663 N N . LYS A 1 86 ? -11.523 9.397 7.715 1.00 94.12 86 LYS A N 1
ATOM 664 C CA . LYS A 1 86 ? -10.634 10.559 7.559 1.00 94.12 86 LYS A CA 1
ATOM 665 C C . LYS A 1 86 ? -9.603 10.387 6.436 1.00 94.12 86 LYS A C 1
ATOM 667 O O . LYS A 1 86 ? -8.947 11.354 6.063 1.00 94.12 86 LYS A O 1
ATOM 672 N N . GLY A 1 87 ? -9.472 9.186 5.863 1.00 89.81 87 GLY A N 1
ATOM 673 C CA . GLY A 1 87 ? -8.510 8.893 4.801 1.00 89.81 87 GLY A CA 1
ATOM 674 C C . GLY A 1 87 ? -7.060 8.833 5.291 1.00 89.81 87 GLY A C 1
ATOM 675 O O . GLY A 1 87 ? -6.143 9.137 4.528 1.00 89.81 87 GLY A O 1
ATOM 676 N N . GLU A 1 88 ? -6.855 8.461 6.554 1.00 91.56 88 GLU A N 1
ATOM 677 C CA . GLU A 1 88 ? -5.552 8.475 7.238 1.00 91.56 88 GLU A CA 1
ATOM 678 C C . GLU A 1 88 ? -4.817 7.126 7.159 1.00 91.56 88 GLU A C 1
ATOM 680 O O . GLU A 1 88 ? -3.663 7.014 7.568 1.00 91.56 88 GLU A O 1
ATOM 685 N N . VAL A 1 89 ? -5.469 6.092 6.625 1.00 90.69 89 VAL A N 1
ATOM 686 C CA . VAL A 1 89 ? -4.959 4.717 6.628 1.00 90.69 89 VAL A CA 1
ATOM 687 C C . VAL A 1 89 ? -4.333 4.367 5.280 1.00 90.69 89 VAL A C 1
ATOM 689 O O . VAL A 1 89 ? -5.037 4.222 4.281 1.00 90.69 89 VAL A O 1
ATOM 692 N N . TYR A 1 90 ? -3.016 4.163 5.269 1.00 89.69 90 TYR A N 1
ATOM 693 C CA . TYR A 1 90 ? -2.256 3.732 4.095 1.00 89.69 90 TYR A CA 1
ATOM 694 C C . TYR A 1 90 ? -1.564 2.393 4.354 1.00 89.69 90 TYR A C 1
ATOM 696 O O . TYR A 1 90 ? -0.949 2.204 5.401 1.00 89.69 90 TYR A O 1
ATOM 704 N N . THR A 1 91 ? -1.655 1.463 3.404 1.00 86.19 91 THR A N 1
ATOM 705 C CA . THR A 1 91 ? -1.121 0.097 3.553 1.00 86.19 91 THR A CA 1
ATOM 706 C C . THR A 1 91 ? 0.234 -0.077 2.881 1.00 86.19 91 THR A C 1
ATOM 708 O O . THR A 1 91 ? 1.110 -0.764 3.409 1.00 86.19 91 THR A O 1
ATOM 711 N N . SER A 1 92 ? 0.435 0.554 1.728 1.00 87.88 92 SER A N 1
ATOM 712 C CA . SER A 1 92 ? 1.678 0.466 0.967 1.00 87.88 92 SER A CA 1
ATOM 713 C C . SER A 1 92 ? 1.931 1.709 0.119 1.00 87.88 92 SER A C 1
ATOM 715 O O . SER A 1 92 ? 1.044 2.535 -0.124 1.00 87.88 92 SER A O 1
ATOM 717 N N . PHE A 1 93 ? 3.177 1.838 -0.324 1.00 90.38 93 PHE A N 1
ATOM 718 C CA . PHE A 1 93 ? 3.608 2.785 -1.338 1.00 90.38 93 PHE A CA 1
ATOM 719 C C . PHE A 1 93 ? 4.218 2.006 -2.501 1.00 90.38 93 PHE A C 1
ATOM 721 O O . PHE A 1 93 ? 5.034 1.111 -2.281 1.00 90.38 93 PHE A O 1
ATOM 728 N N . GLN A 1 94 ? 3.807 2.308 -3.730 1.00 88.19 94 GLN A N 1
ATOM 729 C CA . GLN A 1 94 ? 4.199 1.534 -4.903 1.00 88.19 94 GLN A CA 1
ATOM 730 C C . GLN A 1 94 ? 4.482 2.410 -6.113 1.00 88.19 94 GLN A C 1
ATOM 732 O O . GLN A 1 94 ? 3.752 3.355 -6.388 1.00 88.19 94 GLN A O 1
ATOM 737 N N . CYS A 1 95 ? 5.514 2.059 -6.868 1.00 89.56 95 CYS A N 1
ATOM 738 C CA . CYS A 1 95 ? 5.854 2.659 -8.146 1.00 89.56 95 CYS A CA 1
ATOM 739 C C . CYS A 1 95 ? 5.640 1.651 -9.254 1.00 89.56 95 CYS A C 1
ATOM 741 O O . CYS A 1 95 ? 6.018 0.489 -9.132 1.00 89.56 95 CYS A O 1
ATOM 743 N N . MET A 1 96 ? 5.039 2.117 -10.338 1.00 86.19 96 MET A N 1
ATOM 744 C CA . MET A 1 96 ? 4.615 1.274 -11.444 1.00 86.19 96 MET A CA 1
ATOM 745 C C . MET A 1 96 ? 5.208 1.825 -12.729 1.00 86.19 96 MET A C 1
ATOM 747 O O . MET A 1 96 ? 5.212 3.044 -12.924 1.00 86.19 96 MET A O 1
ATOM 751 N N . LYS A 1 97 ? 5.705 0.926 -13.577 1.00 85.94 97 LYS A N 1
ATOM 752 C CA . LYS A 1 97 ? 6.195 1.206 -14.926 1.00 85.94 97 LYS A CA 1
ATOM 753 C C . LYS A 1 97 ? 5.473 0.268 -15.895 1.00 85.94 97 LYS A C 1
ATOM 755 O O . LYS A 1 97 ? 5.878 -0.873 -16.076 1.00 85.94 97 LYS A O 1
ATOM 760 N N . THR A 1 98 ? 4.394 0.764 -16.484 1.00 79.88 98 THR A N 1
ATOM 761 C CA . THR A 1 98 ? 3.646 0.187 -17.606 1.00 79.88 98 THR A CA 1
ATOM 762 C C . THR A 1 98 ? 3.653 1.182 -18.771 1.00 79.88 98 THR A C 1
ATOM 764 O O . THR A 1 98 ? 4.248 2.262 -18.683 1.00 79.88 98 THR A O 1
ATOM 767 N N . LYS A 1 99 ? 2.964 0.859 -19.870 1.00 77.62 99 LYS A N 1
ATOM 768 C CA . LYS A 1 99 ? 2.811 1.775 -21.008 1.00 77.62 99 LYS A CA 1
ATOM 769 C C . LYS A 1 99 ? 2.109 3.087 -20.623 1.00 77.62 99 LYS A C 1
ATOM 771 O O . LYS A 1 99 ? 2.480 4.143 -21.130 1.00 77.62 99 LYS A O 1
ATOM 776 N N . ASN A 1 100 ? 1.123 3.015 -19.727 1.00 76.31 100 ASN A N 1
ATOM 777 C CA . ASN A 1 100 ? 0.272 4.148 -19.344 1.00 76.31 100 ASN A CA 1
ATOM 778 C C . ASN A 1 100 ? 0.636 4.741 -17.974 1.00 76.31 100 ASN A C 1
ATOM 780 O O . ASN A 1 100 ? 0.361 5.913 -17.707 1.00 76.31 100 ASN A O 1
ATOM 784 N N . PHE A 1 101 ? 1.305 3.968 -17.117 1.00 79.38 101 PHE A N 1
ATOM 785 C CA . PHE A 1 101 ? 1.670 4.385 -15.770 1.00 79.38 101 PHE A CA 1
ATOM 786 C C . PHE A 1 101 ? 3.185 4.358 -15.585 1.00 79.38 101 PHE A C 1
ATOM 788 O O . PHE A 1 101 ? 3.808 3.313 -15.662 1.00 79.38 101 PHE A O 1
ATOM 795 N N . ASN A 1 102 ? 3.791 5.508 -15.295 1.00 86.88 102 ASN A N 1
ATOM 796 C CA . ASN A 1 102 ? 5.199 5.593 -14.887 1.00 86.88 102 ASN A CA 1
ATOM 797 C C . ASN A 1 102 ? 5.336 6.504 -13.662 1.00 86.88 102 ASN A C 1
ATOM 799 O O . ASN A 1 102 ? 5.961 7.570 -13.716 1.00 86.88 102 ASN A O 1
ATOM 803 N N . ARG A 1 103 ? 4.661 6.150 -12.568 1.00 88.81 103 ARG A N 1
ATOM 804 C CA . ARG A 1 103 ? 4.509 6.997 -11.373 1.00 88.81 103 ARG A CA 1
ATOM 805 C C . ARG A 1 103 ? 4.367 6.156 -10.109 1.00 88.81 103 ARG A C 1
ATOM 807 O O . ARG A 1 103 ? 4.217 4.938 -10.178 1.00 88.81 103 ARG A O 1
ATOM 814 N N . CYS A 1 104 ? 4.441 6.839 -8.971 1.00 91.06 104 CYS A N 1
ATOM 815 C CA . CYS A 1 104 ? 4.295 6.249 -7.654 1.00 91.06 104 CYS A CA 1
ATOM 816 C C . CYS A 1 104 ? 2.986 6.669 -6.993 1.00 91.06 104 CYS A C 1
ATOM 818 O O . CYS A 1 104 ? 2.491 7.781 -7.200 1.00 91.06 104 CYS A O 1
ATOM 820 N N . TYR A 1 105 ? 2.440 5.763 -6.195 1.00 90.00 105 TYR A N 1
ATOM 821 C CA . TYR A 1 105 ? 1.125 5.870 -5.603 1.00 90.00 105 TYR A CA 1
ATOM 822 C C . TYR A 1 105 ? 1.126 5.319 -4.184 1.00 90.00 105 TYR A C 1
ATOM 824 O O . TYR A 1 105 ? 1.810 4.345 -3.869 1.00 90.00 105 TYR A O 1
ATOM 832 N N . ARG A 1 106 ? 0.306 5.925 -3.333 1.00 91.38 106 ARG A N 1
ATOM 833 C CA . ARG A 1 106 ? -0.028 5.405 -2.010 1.00 91.38 106 ARG A CA 1
ATOM 834 C C . ARG A 1 106 ? -1.298 4.572 -2.114 1.00 91.38 106 ARG A C 1
ATOM 836 O O . ARG A 1 106 ? -2.259 4.996 -2.754 1.00 91.38 106 ARG A O 1
ATOM 843 N N . VAL A 1 107 ? -1.321 3.419 -1.462 1.00 88.44 107 VAL A N 1
ATOM 844 C CA . VAL A 1 107 ? -2.520 2.585 -1.343 1.00 88.44 107 VAL A CA 1
ATOM 845 C C . VAL A 1 107 ? -3.241 2.973 -0.063 1.00 88.44 107 VAL A C 1
ATOM 847 O O . VAL A 1 107 ? -2.713 2.778 1.032 1.00 88.44 107 VAL A O 1
ATOM 850 N N . ARG A 1 108 ? -4.429 3.561 -0.198 1.00 90.94 108 ARG A N 1
ATOM 851 C CA . ARG A 1 108 ? -5.240 4.054 0.920 1.00 90.94 108 ARG A CA 1
ATOM 852 C C . ARG A 1 108 ? -6.422 3.133 1.166 1.00 90.94 108 ARG A C 1
ATOM 854 O O . ARG A 1 108 ? -7.126 2.815 0.218 1.00 90.94 108 ARG A O 1
ATOM 861 N N . VAL A 1 109 ? -6.686 2.782 2.420 1.00 89.44 109 VAL A N 1
ATOM 862 C CA . VAL A 1 109 ? -7.926 2.098 2.819 1.00 89.44 109 VAL A CA 1
ATOM 863 C C . VAL A 1 109 ? -9.052 3.122 2.885 1.00 89.44 109 VAL A C 1
ATOM 865 O O . VAL A 1 109 ? -8.926 4.145 3.555 1.00 89.44 109 VAL A O 1
ATOM 868 N N . THR A 1 110 ? -10.144 2.856 2.180 1.00 90.06 110 THR A N 1
ATOM 869 C CA . THR A 1 110 ? -11.310 3.746 2.073 1.00 90.06 110 THR 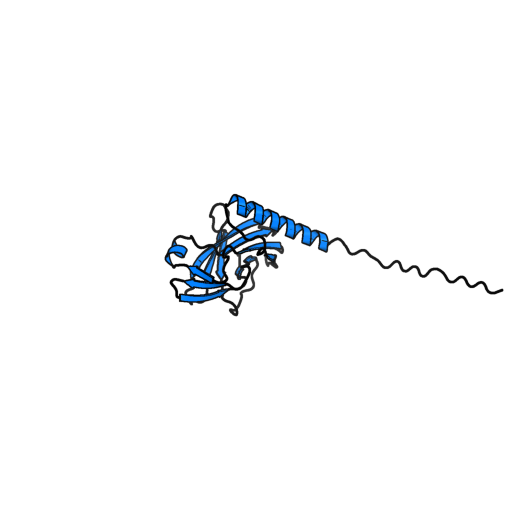A CA 1
ATOM 870 C C . THR A 1 110 ? -12.563 3.176 2.719 1.00 90.06 110 THR A C 1
ATOM 872 O O . THR A 1 110 ? -13.496 3.929 2.997 1.00 90.06 110 THR A O 1
ATOM 875 N N . GLY A 1 111 ? -12.577 1.879 3.016 1.00 89.56 111 GLY A N 1
ATOM 876 C CA . GLY A 1 111 ? -13.747 1.206 3.556 1.00 89.56 111 GLY A CA 1
ATOM 877 C C . GLY A 1 111 ? -13.465 -0.224 3.991 1.00 89.56 111 GLY A C 1
ATOM 878 O O . GLY A 1 111 ? -12.358 -0.747 3.851 1.00 89.56 111 GLY A O 1
ATOM 879 N N . VAL A 1 112 ? -14.498 -0.844 4.546 1.00 86.38 112 VAL A N 1
ATOM 880 C CA . VAL A 1 112 ? -14.554 -2.273 4.847 1.00 86.38 112 VAL A CA 1
ATOM 881 C C . VAL A 1 112 ? -15.722 -2.815 4.038 1.00 86.38 112 VAL A C 1
ATOM 883 O O . VAL A 1 112 ? -16.824 -2.276 4.155 1.00 86.38 112 VAL A O 1
ATOM 886 N N . LEU A 1 113 ? -15.496 -3.875 3.259 1.00 80.00 113 LEU A N 1
ATOM 887 C CA . LEU A 1 113 ? -16.547 -4.465 2.428 1.00 80.00 113 LEU A CA 1
ATOM 888 C C . LEU A 1 113 ? -17.754 -4.865 3.278 1.00 80.00 113 LEU A C 1
ATOM 890 O O . LEU A 1 113 ? -17.601 -5.302 4.422 1.00 80.00 113 LEU A O 1
ATOM 894 N N . GLU A 1 114 ? -18.954 -4.813 2.698 1.00 70.69 114 GLU A N 1
ATOM 895 C CA . GLU A 1 114 ? -20.208 -5.151 3.392 1.00 70.69 114 GLU A CA 1
ATOM 896 C C . GLU A 1 114 ? -20.201 -6.568 3.990 1.00 70.69 114 GLU A C 1
ATOM 898 O O . GLU A 1 114 ? -20.797 -6.825 5.037 1.00 70.69 114 GLU A O 1
ATOM 903 N N . THR A 1 115 ? -19.450 -7.488 3.378 1.00 67.94 115 THR A N 1
ATOM 904 C CA . THR A 1 115 ? -19.257 -8.861 3.871 1.00 67.94 115 THR A CA 1
ATOM 905 C C . THR A 1 115 ? -18.358 -8.955 5.112 1.00 67.94 115 THR A C 1
ATOM 907 O O . THR A 1 115 ? -18.205 -10.043 5.671 1.00 67.94 115 THR A O 1
ATOM 910 N N . LYS A 1 116 ? -17.743 -7.841 5.540 1.00 63.97 116 LYS A N 1
ATOM 911 C CA . LYS A 1 116 ? -16.714 -7.719 6.592 1.00 63.97 116 LYS A CA 1
ATOM 912 C C . LYS A 1 116 ? -15.489 -8.612 6.393 1.00 63.97 116 LYS A C 1
ATOM 914 O O . LYS A 1 116 ? -14.752 -8.881 7.337 1.00 63.97 116 LYS A O 1
ATOM 919 N N . LYS A 1 117 ? -15.277 -9.079 5.165 1.00 69.31 117 LYS A N 1
ATOM 920 C CA . LYS A 1 117 ? -14.171 -9.955 4.770 1.00 69.31 117 LYS A CA 1
ATOM 921 C C . LYS A 1 117 ? -13.378 -9.318 3.635 1.00 69.31 117 LYS A C 1
ATOM 923 O O . LYS A 1 117 ? -13.072 -9.987 2.659 1.00 69.31 117 LYS A O 1
ATOM 928 N N . GLY A 1 118 ? -13.103 -8.024 3.743 1.00 76.19 118 GLY A N 1
ATOM 929 C CA . GLY A 1 118 ? -12.282 -7.285 2.793 1.00 76.19 118 GLY A CA 1
ATOM 930 C C . GLY A 1 118 ? -12.189 -5.804 3.138 1.00 76.19 118 GLY A C 1
ATOM 931 O O . GLY A 1 118 ? -12.942 -5.310 3.981 1.00 76.19 118 GLY A O 1
ATOM 932 N N . LEU A 1 119 ? -11.267 -5.109 2.482 1.00 82.31 119 LEU A N 1
ATOM 933 C CA . LEU A 1 119 ? -11.096 -3.660 2.584 1.00 82.31 119 LEU A CA 1
ATOM 934 C C . LEU A 1 119 ? -11.333 -3.022 1.223 1.00 82.31 119 LEU A C 1
ATOM 936 O O . LEU A 1 119 ? -10.807 -3.516 0.232 1.00 82.31 119 LEU A O 1
ATOM 940 N N . ASP A 1 120 ? -12.030 -1.895 1.183 1.00 86.50 120 ASP A N 1
ATOM 941 C CA . ASP A 1 120 ? -11.975 -1.025 0.012 1.00 86.50 120 ASP A CA 1
ATOM 942 C C . ASP A 1 120 ? -10.656 -0.261 0.03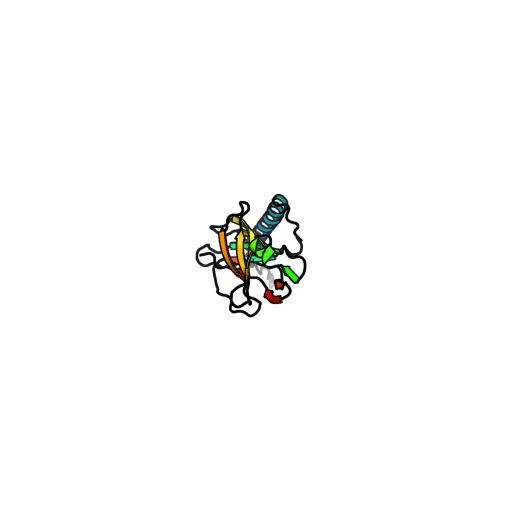6 1.00 86.50 120 ASP A C 1
ATOM 944 O O . ASP A 1 120 ? -10.234 0.251 1.082 1.00 86.50 120 ASP A O 1
ATOM 948 N N . VAL A 1 121 ? -9.998 -0.181 -1.115 1.00 86.50 121 VAL A N 1
ATOM 949 C CA . VAL A 1 121 ? -8.758 0.569 -1.287 1.00 86.50 121 VAL A CA 1
ATOM 950 C C . VAL A 1 121 ? -8.780 1.450 -2.521 1.00 86.50 121 VAL A C 1
ATOM 952 O O . VAL A 1 121 ? -9.369 1.125 -3.549 1.00 86.50 121 VAL A O 1
ATOM 955 N N . SER A 1 122 ? -8.056 2.559 -2.435 1.00 87.88 122 SER A N 1
ATOM 956 C CA . SER A 1 122 ? -7.811 3.464 -3.550 1.00 87.88 122 SER A CA 1
ATOM 957 C C . SER A 1 122 ? -6.321 3.626 -3.806 1.00 87.88 122 SER A C 1
ATOM 959 O O . SER A 1 122 ? -5.520 3.729 -2.873 1.00 87.88 122 SER A O 1
ATOM 961 N N . LEU A 1 123 ? -5.966 3.738 -5.083 1.00 86.81 123 LEU A N 1
ATOM 962 C CA . LEU A 1 123 ? -4.644 4.150 -5.529 1.00 86.81 123 LEU A CA 1
ATOM 963 C C . LEU A 1 123 ? -4.595 5.682 -5.592 1.00 86.81 123 LEU A C 1
ATOM 965 O O . LEU A 1 123 ? -5.336 6.294 -6.363 1.00 86.81 123 LEU A O 1
ATOM 969 N N . ILE A 1 124 ? -3.756 6.301 -4.763 1.00 90.19 124 ILE A N 1
ATOM 970 C CA . ILE A 1 124 ? -3.688 7.755 -4.581 1.00 90.19 124 ILE A CA 1
ATOM 971 C C . ILE A 1 124 ? -2.355 8.285 -5.104 1.00 90.19 124 ILE A C 1
ATOM 973 O O . ILE A 1 124 ? -1.295 7.848 -4.654 1.00 90.19 124 ILE A O 1
ATOM 977 N N . ASP A 1 125 ? -2.386 9.246 -6.026 1.00 90.75 125 ASP A N 1
ATOM 978 C CA . ASP A 1 125 ? -1.163 9.893 -6.508 1.00 90.75 125 ASP A CA 1
ATOM 979 C C . ASP A 1 125 ? -0.591 10.911 -5.497 1.00 90.75 125 ASP A C 1
ATOM 981 O O . ASP A 1 125 ? -1.109 11.120 -4.391 1.00 90.75 125 ASP A O 1
ATOM 985 N N . LYS A 1 126 ? 0.533 11.540 -5.848 1.00 88.56 126 LYS A N 1
ATOM 986 C CA . LYS A 1 126 ? 1.172 12.559 -5.001 1.00 88.56 126 LYS A CA 1
ATOM 987 C C . LYS A 1 126 ? 0.312 13.814 -4.786 1.00 88.56 126 LYS A C 1
ATOM 989 O O . LYS A 1 126 ? 0.466 14.477 -3.768 1.00 88.56 126 LYS A O 1
ATOM 994 N N . ASP A 1 127 ? -0.619 14.092 -5.698 1.00 89.56 127 ASP A N 1
ATOM 995 C CA . ASP A 1 127 ? -1.522 15.246 -5.663 1.00 89.56 127 ASP A CA 1
ATOM 996 C C . ASP A 1 127 ? -2.837 14.915 -4.919 1.00 89.56 127 ASP A C 1
ATOM 998 O O . ASP A 1 127 ? -3.807 15.669 -4.980 1.00 89.56 127 ASP A O 1
ATOM 1002 N N . ASN A 1 128 ? -2.880 13.781 -4.204 1.00 89.31 128 ASN A N 1
ATOM 1003 C CA . ASN A 1 128 ? -4.046 13.238 -3.496 1.00 89.31 128 ASN A CA 1
ATOM 1004 C C . ASN A 1 128 ? -5.236 12.875 -4.402 1.00 89.31 128 ASN A C 1
ATOM 1006 O O . ASN A 1 128 ? -6.368 12.762 -3.922 1.00 89.31 128 ASN A O 1
ATOM 1010 N N . ARG A 1 129 ? -5.009 12.651 -5.699 1.00 91.12 129 ARG A N 1
ATOM 1011 C CA . ARG A 1 129 ? -6.064 12.235 -6.628 1.00 91.12 129 ARG A CA 1
ATOM 1012 C C . ARG A 1 129 ? -6.229 10.723 -6.602 1.00 91.12 129 ARG A C 1
ATOM 1014 O O . ARG A 1 129 ? -5.247 9.981 -6.578 1.00 91.12 129 ARG A O 1
ATOM 1021 N N . VAL A 1 130 ? -7.484 10.277 -6.629 1.00 89.69 130 VAL A N 1
ATOM 1022 C CA . VAL A 1 130 ? -7.839 8.861 -6.769 1.00 89.69 130 VAL A CA 1
ATOM 1023 C C . VAL A 1 130 ? -7.665 8.468 -8.231 1.00 89.69 130 VAL A C 1
ATOM 1025 O O . VAL A 1 130 ? -8.313 9.041 -9.103 1.00 89.69 130 VAL A O 1
ATOM 1028 N N . ILE A 1 131 ? -6.782 7.508 -8.488 1.00 85.00 131 ILE A N 1
ATOM 1029 C CA . ILE A 1 131 ? -6.492 6.992 -9.832 1.00 85.00 131 ILE A CA 1
ATOM 1030 C C . ILE A 1 131 ? -7.300 5.730 -10.114 1.00 85.00 131 ILE A C 1
ATOM 1032 O O . ILE A 1 131 ? -7.775 5.540 -11.226 1.00 85.00 131 ILE A O 1
ATOM 1036 N N . ALA A 1 132 ? -7.479 4.889 -9.098 1.00 80.19 132 ALA A N 1
ATOM 1037 C CA . ALA A 1 132 ? -8.255 3.664 -9.189 1.00 80.19 132 ALA A CA 1
ATOM 1038 C C . ALA A 1 132 ? -8.815 3.279 -7.819 1.00 80.19 132 ALA A C 1
ATOM 1040 O O . ALA A 1 132 ? -8.253 3.652 -6.786 1.00 80.19 132 ALA A O 1
ATOM 1041 N N . ASN A 1 133 ? -9.892 2.499 -7.827 1.00 82.00 133 ASN A N 1
ATOM 1042 C CA . ASN A 1 133 ? -10.473 1.870 -6.646 1.00 82.00 133 ASN A CA 1
ATOM 1043 C C . ASN A 1 133 ? -10.461 0.356 -6.840 1.00 82.00 133 ASN A C 1
ATOM 1045 O O . ASN A 1 133 ? -10.590 -0.124 -7.962 1.00 82.00 133 ASN A O 1
ATOM 1049 N N . SER A 1 134 ? -10.294 -0.387 -5.756 1.00 77.81 134 SER A N 1
ATOM 1050 C CA . SER A 1 134 ? -10.329 -1.843 -5.761 1.00 77.81 134 SER A CA 1
ATOM 1051 C C . SER A 1 134 ? -10.729 -2.354 -4.390 1.00 77.81 134 SER A C 1
ATOM 1053 O O . SER A 1 134 ? -10.777 -1.614 -3.410 1.00 77.81 134 SER A O 1
ATOM 1055 N N . GLU A 1 135 ? -10.942 -3.654 -4.325 1.00 78.38 135 GLU A N 1
ATOM 1056 C CA . GLU A 1 135 ? -11.167 -4.378 -3.091 1.00 78.38 135 GLU A CA 1
ATOM 1057 C C . GLU A 1 135 ? -9.919 -5.202 -2.754 1.00 78.38 135 GLU A C 1
ATOM 1059 O O . GLU A 1 135 ? -9.298 -5.814 -3.627 1.00 78.38 135 GLU A O 1
ATOM 1064 N N . MET A 1 136 ? -9.539 -5.230 -1.481 1.00 74.75 136 MET A N 1
ATOM 1065 C CA . MET A 1 136 ? -8.617 -6.212 -0.934 1.00 74.75 136 MET A CA 1
ATOM 1066 C C . MET A 1 136 ? -9.421 -7.392 -0.411 1.00 74.75 136 MET A C 1
ATOM 1068 O O . MET A 1 136 ? -10.223 -7.240 0.513 1.00 74.75 136 MET A O 1
ATOM 1072 N N . VAL A 1 137 ? -9.155 -8.577 -0.949 1.00 71.06 137 VAL A N 1
ATOM 1073 C CA . VAL A 1 137 ? -9.762 -9.827 -0.486 1.00 71.06 137 VAL A CA 1
ATOM 1074 C C . VAL A 1 137 ? -8.761 -10.561 0.416 1.00 71.06 137 VAL A C 1
ATOM 1076 O O . VAL A 1 137 ? -7.575 -10.625 0.084 1.00 71.06 137 VAL A O 1
ATOM 1079 N N . PRO A 1 138 ? -9.186 -11.111 1.566 1.00 70.75 138 PRO A N 1
ATOM 1080 C CA . PRO A 1 138 ? -8.314 -11.860 2.452 1.00 70.75 138 PRO A CA 1
ATOM 1081 C C . PRO A 1 138 ? -7.788 -13.129 1.778 1.00 70.75 138 PRO A C 1
ATOM 1083 O O . PRO A 1 138 ? -8.388 -13.684 0.851 1.00 70.75 138 PRO A O 1
ATOM 1086 N N . ARG A 1 139 ? -6.659 -13.612 2.295 1.00 72.31 139 ARG A N 1
ATOM 1087 C CA . ARG A 1 139 ? -5.975 -14.825 1.851 1.00 72.31 139 ARG A CA 1
ATOM 1088 C C . ARG A 1 139 ? -6.960 -15.988 1.697 1.00 72.31 139 ARG A C 1
ATOM 1090 O O . ARG A 1 139 ? -7.718 -16.297 2.614 1.00 72.31 139 ARG A O 1
ATOM 1097 N N . GLY A 1 140 ? -6.909 -16.652 0.541 1.00 65.06 140 GLY A N 1
ATOM 1098 C CA . GLY A 1 140 ? -7.787 -17.780 0.204 1.00 65.06 140 GLY A CA 1
ATOM 1099 C C . GLY A 1 140 ? -9.141 -17.384 -0.397 1.00 65.06 140 GLY A C 1
ATOM 1100 O O . GLY A 1 140 ?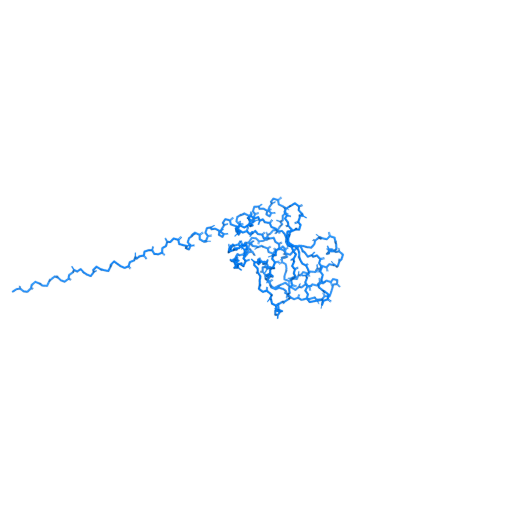 -9.891 -18.265 -0.812 1.00 65.06 140 GLY A O 1
ATOM 1101 N N . GLY A 1 141 ? -9.457 -16.089 -0.483 1.00 61.72 141 GLY A N 1
ATOM 1102 C CA . GLY A 1 141 ? -10.581 -15.606 -1.279 1.00 61.72 141 GLY A CA 1
ATOM 1103 C C . GLY A 1 141 ? -10.318 -15.717 -2.784 1.00 61.72 141 GLY A C 1
ATOM 1104 O O . GLY A 1 141 ? -9.172 -15.765 -3.234 1.00 61.72 141 GLY A O 1
ATOM 1105 N N . LYS A 1 142 ? -11.394 -15.774 -3.577 1.00 58.84 142 LYS A N 1
ATOM 1106 C CA . LYS A 1 142 ? -11.305 -15.823 -5.040 1.00 58.84 142 LYS A CA 1
ATOM 1107 C C . LYS A 1 142 ? -10.766 -14.485 -5.553 1.00 58.84 142 LYS A C 1
ATOM 1109 O O . LYS A 1 142 ? -11.468 -13.482 -5.490 1.00 58.84 142 LYS A O 1
ATOM 1114 N N . GLN A 1 143 ? -9.534 -14.487 -6.053 1.00 56.47 143 GLN A N 1
ATOM 1115 C CA . GLN A 1 143 ? -8.957 -13.331 -6.736 1.00 56.47 143 GLN A CA 1
ATOM 1116 C C . GLN A 1 143 ? -9.592 -13.198 -8.123 1.00 56.47 143 GLN A C 1
ATOM 1118 O O . GLN A 1 143 ? -9.747 -14.190 -8.840 1.00 56.47 143 GLN A O 1
ATOM 1123 N N . ILE A 1 144 ? -9.980 -11.981 -8.490 1.00 51.38 144 ILE A N 1
ATOM 1124 C CA . ILE A 1 144 ? -10.423 -11.663 -9.846 1.00 51.38 144 ILE A CA 1
ATOM 1125 C C . ILE A 1 144 ? -9.162 -11.269 -10.621 1.00 51.38 144 ILE A C 1
ATOM 1127 O O . ILE A 1 144 ? -8.426 -10.384 -10.192 1.00 51.38 144 ILE A O 1
ATOM 1131 N N . ALA A 1 145 ? -8.863 -11.985 -11.707 1.00 45.16 145 ALA A N 1
ATOM 1132 C CA . ALA A 1 145 ? -7.719 -11.682 -12.560 1.00 45.16 145 ALA A CA 1
ATOM 1133 C C . ALA A 1 145 ? -7.981 -10.370 -13.308 1.00 45.16 145 ALA A C 1
ATOM 1135 O O . ALA A 1 145 ? -8.960 -10.285 -14.046 1.00 45.16 145 ALA A O 1
ATOM 1136 N N . CYS A 1 146 ? -7.125 -9.370 -13.102 1.00 54.81 146 CYS A N 1
ATOM 1137 C CA . CYS A 1 146 ? -7.210 -8.072 -13.762 1.00 54.81 146 CYS A CA 1
ATOM 1138 C C . CYS A 1 146 ? -5.841 -7.390 -13.858 1.00 54.81 146 CYS A C 1
ATOM 1140 O O . CYS A 1 146 ? -4.887 -7.790 -13.192 1.00 54.81 146 CYS A O 1
ATOM 1142 N N . GLY A 1 147 ? -5.778 -6.338 -14.680 1.00 48.50 147 GLY A N 1
ATOM 1143 C CA . GLY A 1 147 ? -4.546 -5.830 -15.271 1.00 48.50 147 GLY A CA 1
ATOM 1144 C C . GLY A 1 147 ? -3.524 -5.106 -14.387 1.00 48.50 147 GLY A C 1
ATOM 1145 O O . GLY A 1 147 ? -2.500 -4.704 -14.932 1.00 48.50 147 GLY A O 1
ATOM 1146 N N . LEU A 1 148 ? -3.725 -4.919 -13.071 1.00 54.81 148 LEU A N 1
ATOM 1147 C CA . LEU A 1 148 ? -2.774 -4.145 -12.258 1.00 54.81 148 LEU A CA 1
ATOM 1148 C C . LEU A 1 148 ? -2.599 -4.633 -10.811 1.00 54.81 148 LEU A C 1
ATOM 1150 O O . LEU A 1 148 ? -3.474 -4.485 -9.978 1.00 54.81 148 LEU A O 1
ATOM 1154 N N . THR A 1 149 ? -1.419 -5.113 -10.426 1.00 57.47 149 THR A N 1
ATOM 1155 C CA . THR A 1 149 ? -1.216 -5.690 -9.081 1.00 57.47 149 THR A CA 1
ATOM 1156 C C . THR A 1 149 ? -0.821 -4.658 -8.006 1.00 57.47 149 THR A C 1
ATOM 1158 O O . THR A 1 149 ? 0.199 -3.988 -8.160 1.00 57.47 149 THR A O 1
ATOM 1161 N N . ILE A 1 150 ? -1.549 -4.570 -6.877 1.00 59.34 150 ILE A N 1
ATOM 1162 C CA . ILE A 1 150 ? -1.045 -3.999 -5.606 1.00 59.34 150 ILE A CA 1
ATOM 1163 C C . ILE A 1 150 ? -0.258 -5.080 -4.848 1.00 59.34 150 ILE A C 1
ATOM 1165 O O . ILE A 1 150 ? -0.650 -6.240 -4.725 1.00 59.34 150 ILE A O 1
ATOM 1169 N N . ILE A 1 151 ? 0.862 -4.698 -4.247 1.00 60.25 151 ILE A N 1
ATOM 1170 C CA . ILE A 1 151 ? 1.605 -5.597 -3.364 1.00 60.25 151 ILE A CA 1
ATOM 1171 C C . ILE A 1 151 ? 1.568 -5.047 -1.948 1.00 60.25 151 ILE A C 1
ATOM 1173 O O . ILE A 1 151 ? 1.948 -3.908 -1.685 1.00 60.25 151 ILE A O 1
ATOM 1177 N N . ILE A 1 152 ? 1.146 -5.908 -1.030 1.00 62.94 152 ILE A N 1
ATOM 1178 C CA . ILE A 1 152 ? 1.409 -5.763 0.396 1.00 62.94 152 ILE A CA 1
ATOM 1179 C C . ILE A 1 152 ? 2.503 -6.781 0.693 1.00 62.94 152 ILE A C 1
ATOM 1181 O O . ILE A 1 152 ? 2.350 -7.953 0.346 1.00 62.94 152 ILE A O 1
ATOM 1185 N N . GLY A 1 153 ? 3.625 -6.320 1.249 1.00 58.50 153 GLY A N 1
ATOM 1186 C CA . GLY A 1 153 ? 4.885 -7.065 1.391 1.00 58.50 153 GLY A CA 1
ATOM 1187 C C . GLY A 1 153 ? 4.859 -8.304 2.300 1.00 58.50 153 GLY A C 1
ATOM 1188 O O . GLY A 1 153 ? 5.915 -8.764 2.714 1.00 58.50 153 GLY A O 1
ATOM 1189 N N . GLY A 1 154 ? 3.687 -8.857 2.620 1.00 67.25 154 GLY A N 1
ATOM 1190 C CA . GLY A 1 154 ? 3.517 -10.058 3.435 1.00 67.25 154 GLY A CA 1
ATOM 1191 C C . GLY A 1 154 ? 2.104 -10.180 4.020 1.00 67.25 154 GLY A C 1
ATOM 1192 O O . GLY A 1 154 ? 1.289 -9.276 3.819 1.00 67.25 154 GLY A O 1
ATOM 1193 N N . PRO A 1 155 ? 1.811 -11.275 4.749 1.00 78.94 155 PRO A N 1
ATOM 1194 C CA . PRO A 1 155 ? 0.527 -11.470 5.412 1.00 78.94 155 PRO A CA 1
ATOM 1195 C C . PRO A 1 155 ? 0.337 -10.440 6.524 1.00 78.94 155 PRO A C 1
ATOM 1197 O O . PRO A 1 155 ? 1.039 -10.462 7.537 1.00 78.94 155 PRO A O 1
ATOM 1200 N N . VAL A 1 156 ? -0.658 -9.572 6.369 1.00 82.50 156 VAL A N 1
ATOM 1201 C CA . VAL A 1 156 ? -1.046 -8.593 7.391 1.00 82.50 156 VAL A CA 1
ATOM 1202 C C . VAL A 1 156 ? -2.400 -8.977 7.970 1.00 82.50 156 VAL A C 1
ATOM 1204 O O . VAL A 1 156 ? -3.391 -9.071 7.244 1.00 82.50 156 VAL A O 1
ATOM 1207 N N . ARG A 1 157 ? -2.459 -9.189 9.288 1.00 87.62 157 ARG A N 1
ATOM 1208 C CA . ARG A 1 157 ? -3.723 -9.355 10.020 1.00 87.62 157 ARG A CA 1
ATOM 1209 C C . ARG A 1 157 ? -4.346 -7.988 10.248 1.00 87.62 157 ARG A C 1
ATOM 1211 O O . ARG A 1 157 ? -3.708 -7.138 10.856 1.00 87.62 157 ARG A O 1
ATOM 1218 N N . VAL A 1 158 ? -5.578 -7.778 9.806 1.00 88.19 158 VAL A N 1
ATOM 1219 C CA . VAL A 1 158 ? -6.248 -6.482 9.947 1.00 88.19 158 VAL A CA 1
ATOM 1220 C C . VAL A 1 158 ? -7.361 -6.566 10.980 1.00 88.19 158 VAL A C 1
ATOM 1222 O O . VAL A 1 158 ? -8.200 -7.473 10.947 1.00 88.19 158 VAL A O 1
ATOM 1225 N N . PHE A 1 159 ? -7.370 -5.580 11.871 1.00 91.12 159 PHE A N 1
ATOM 1226 C CA . PHE A 1 159 ? -8.402 -5.349 12.864 1.00 91.12 159 PHE A CA 1
ATOM 1227 C C . PHE A 1 159 ? -8.987 -3.952 12.665 1.00 91.12 159 PHE A C 1
ATOM 1229 O O . PHE A 1 159 ? -8.245 -2.971 12.602 1.00 91.12 159 PHE A O 1
ATOM 1236 N N . VAL A 1 160 ? -10.315 -3.867 12.595 1.00 91.19 160 VAL A N 1
ATOM 1237 C CA . VAL A 1 160 ? -11.056 -2.602 12.521 1.00 91.19 160 VAL A CA 1
ATOM 1238 C C . VAL A 1 160 ? -11.904 -2.480 13.774 1.00 91.19 160 VAL A C 1
ATOM 1240 O O . VAL A 1 160 ? -12.711 -3.363 14.055 1.00 91.19 160 VAL A O 1
ATOM 1243 N N . ASP A 1 161 ? -11.685 -1.423 14.556 1.00 92.69 161 ASP A N 1
ATOM 1244 C CA . ASP A 1 161 ? -12.351 -1.206 15.851 1.00 92.69 161 ASP A CA 1
ATOM 1245 C C . ASP A 1 161 ? -12.240 -2.430 16.787 1.00 92.69 161 ASP A C 1
ATOM 1247 O O . ASP A 1 161 ? -13.182 -2.815 17.477 1.00 92.69 161 ASP A O 1
ATOM 1251 N N . GLY A 1 162 ? -11.079 -3.094 16.769 1.00 90.69 162 GLY A N 1
ATOM 1252 C CA . GLY A 1 162 ? -10.807 -4.307 17.551 1.00 90.69 162 GLY A CA 1
ATOM 1253 C C . GLY A 1 162 ? -11.395 -5.603 16.976 1.00 90.69 162 GLY A C 1
ATOM 1254 O O . GLY A 1 162 ? -11.116 -6.681 17.499 1.00 90.69 162 GLY A O 1
ATOM 1255 N N . VAL A 1 163 ? -12.159 -5.541 15.882 1.00 90.12 163 VAL A N 1
ATOM 1256 C CA . VAL A 1 163 ? -12.725 -6.716 15.209 1.00 90.12 163 VAL A CA 1
ATOM 1257 C C . VAL A 1 163 ? -11.768 -7.210 14.132 1.00 90.12 163 VAL A C 1
ATOM 1259 O O . VAL A 1 163 ? -11.415 -6.468 13.219 1.00 90.12 163 VAL A O 1
ATOM 1262 N N . TYR A 1 164 ? -11.373 -8.480 14.206 1.00 90.31 164 TYR A N 1
ATOM 1263 C CA . TYR A 1 164 ? -10.593 -9.123 13.149 1.00 90.31 164 TYR A CA 1
ATOM 1264 C C . TYR A 1 164 ? -11.423 -9.250 11.867 1.00 90.31 164 TYR A C 1
ATOM 1266 O O . TYR A 1 164 ? -12.481 -9.881 11.879 1.00 90.31 164 TYR A O 1
ATOM 1274 N N . ILE A 1 165 ? -10.925 -8.692 10.763 1.00 86.69 165 ILE A N 1
ATOM 1275 C CA . ILE A 1 165 ? -11.611 -8.734 9.461 1.00 86.69 165 ILE A CA 1
ATOM 1276 C C . ILE A 1 165 ? -10.930 -9.660 8.445 1.00 86.69 165 ILE A C 1
ATOM 1278 O O . ILE A 1 165 ? -11.546 -10.054 7.457 1.00 86.69 165 ILE A O 1
ATOM 1282 N N . GLY A 1 166 ? -9.665 -10.034 8.662 1.00 85.81 166 GLY A N 1
ATOM 1283 C CA . GLY A 1 166 ? -8.959 -10.942 7.760 1.00 85.81 166 GLY A CA 1
ATOM 1284 C C . GLY A 1 166 ? -7.441 -10.825 7.806 1.00 85.81 166 GLY A C 1
ATOM 1285 O O . GLY A 1 166 ? -6.879 -9.927 8.432 1.00 85.81 166 GLY A O 1
ATOM 1286 N N . THR A 1 167 ? -6.784 -11.757 7.118 1.00 85.88 167 THR A N 1
ATOM 1287 C CA . THR A 1 167 ? -5.349 -11.708 6.823 1.00 85.88 167 THR A CA 1
ATOM 1288 C C . THR A 1 167 ? -5.190 -11.491 5.332 1.00 85.88 167 THR A C 1
ATOM 1290 O O . THR A 1 167 ? -5.819 -12.209 4.556 1.00 85.88 167 THR A O 1
ATOM 1293 N N . TYR A 1 168 ? -4.370 -10.530 4.931 1.00 77.31 168 TYR A N 1
ATOM 1294 C CA . TYR A 1 168 ? -4.219 -10.134 3.536 1.00 77.31 168 TYR A CA 1
ATOM 1295 C C . TYR A 1 168 ? -2.789 -10.379 3.087 1.00 77.31 168 TYR A C 1
ATOM 1297 O O . TYR A 1 168 ? -1.855 -9.881 3.706 1.00 77.31 168 TYR A O 1
ATOM 1305 N N . ASP A 1 169 ? -2.650 -11.136 2.006 1.00 68.56 169 ASP A N 1
ATOM 1306 C CA . ASP A 1 169 ? -1.437 -11.212 1.202 1.00 68.56 169 ASP A CA 1
ATOM 1307 C C . ASP A 1 169 ? -1.721 -10.450 -0.096 1.00 68.56 169 ASP A C 1
ATOM 1309 O O . ASP A 1 169 ? -2.840 -10.555 -0.587 1.00 68.56 169 ASP A O 1
ATOM 1313 N N . ILE A 1 170 ? -0.742 -9.702 -0.621 1.00 56.22 170 ILE A N 1
ATOM 1314 C CA . ILE A 1 170 ? -0.628 -9.243 -2.027 1.00 56.22 170 ILE A CA 1
ATOM 1315 C C . ILE A 1 170 ? -1.974 -9.084 -2.774 1.00 56.22 170 ILE A C 1
ATOM 1317 O O . ILE A 1 170 ? -2.555 -10.063 -3.243 1.00 56.22 170 ILE A O 1
ATOM 1321 N N . VAL A 1 171 ? -2.448 -7.851 -2.956 1.00 55.69 171 VAL A N 1
ATOM 1322 C CA . VAL A 1 171 ? -3.768 -7.588 -3.556 1.00 55.69 171 VAL A CA 1
ATOM 1323 C C . VAL A 1 171 ? -3.643 -7.251 -5.035 1.00 55.69 171 VAL A C 1
ATOM 1325 O O . VAL A 1 171 ? -3.196 -6.177 -5.388 1.00 55.69 171 VAL A O 1
ATOM 1328 N N . ILE A 1 172 ? -4.121 -8.093 -5.939 1.00 50.53 172 ILE A N 1
ATOM 1329 C CA . ILE A 1 172 ? -4.201 -7.704 -7.354 1.00 50.53 172 ILE A CA 1
ATOM 1330 C C . ILE A 1 172 ? -5.371 -6.713 -7.534 1.00 50.53 172 ILE A C 1
ATOM 1332 O O . ILE A 1 172 ? -6.484 -7.032 -7.126 1.00 50.53 172 ILE A O 1
ATOM 1336 N N . MET A 1 173 ? -5.140 -5.516 -8.094 1.00 58.31 173 MET A N 1
ATOM 1337 C CA . MET A 1 173 ? -6.212 -4.590 -8.496 1.00 58.31 173 MET A CA 1
ATOM 1338 C C . MET A 1 173 ? -6.666 -4.826 -9.937 1.00 58.31 173 MET A C 1
ATOM 1340 O O . MET A 1 173 ? -5.921 -5.241 -10.826 1.00 58.31 173 MET A O 1
ATOM 1344 N N . CYS A 1 174 ? -7.899 -4.411 -10.189 1.00 51.53 174 CYS A N 1
ATOM 1345 C CA . CYS A 1 174 ? -8.387 -4.119 -11.523 1.00 51.53 174 CYS A CA 1
ATOM 1346 C C . CYS A 1 174 ? -8.423 -2.596 -11.709 1.00 51.53 174 CYS A C 1
ATOM 1348 O O . CYS A 1 174 ? -9.284 -1.944 -11.122 1.00 51.53 174 CYS A O 1
ATOM 1350 N N . ILE A 1 175 ? -7.525 -2.019 -12.513 1.00 51.88 175 ILE A N 1
ATOM 1351 C CA . ILE A 1 175 ? -7.784 -0.693 -13.098 1.00 51.88 175 ILE A CA 1
ATOM 1352 C C . ILE A 1 175 ? -8.535 -0.948 -14.407 1.00 51.88 175 ILE A C 1
ATOM 1354 O O . ILE A 1 175 ? -8.072 -1.746 -15.217 1.00 51.88 175 ILE A O 1
ATOM 1358 N N . HIS A 1 176 ? -9.715 -0.346 -14.551 1.00 47.78 176 HIS A N 1
ATOM 1359 C CA . HIS A 1 176 ? -10.501 -0.328 -15.788 1.00 47.78 176 HIS A CA 1
ATOM 1360 C C . HIS A 1 176 ? -10.502 1.090 -16.354 1.00 47.78 176 HIS A C 1
ATOM 1362 O O . HIS A 1 176 ? -10.531 2.034 -15.527 1.00 47.78 176 HIS A O 1
#